Protein AF-A0A2M7R9B0-F1 (afdb_monomer_lite)

Sequence (93 aa):
MKKIIFLTISLIIITILIFVFLPKKQNPKIIEIQKPPIVDHFACGDYCPNPREQYMVKIYEGITDEAECQKIGGTPYSYRGWVEVHICLAEQK

Structure (mmCIF, N/CA/C/O backbone):
data_AF-A0A2M7R9B0-F1
#
_entry.id   AF-A0A2M7R9B0-F1
#
loop_
_atom_site.group_PDB
_atom_site.id
_atom_site.type_symbol
_atom_site.label_atom_id
_atom_site.label_alt_id
_atom_site.label_comp_id
_atom_site.label_asym_id
_atom_site.label_entity_id
_atom_site.label_seq_id
_atom_site.pdbx_PDB_ins_code
_atom_site.Cartn_x
_atom_site.Cartn_y
_atom_site.Cartn_z
_atom_site.occupancy
_atom_site.B_iso_or_equiv
_atom_site.auth_seq_id
_atom_site.auth_comp_id
_atom_site.auth_asym_id
_atom_site.auth_atom_id
_atom_site.pdbx_PDB_model_num
ATOM 1 N N . MET A 1 1 ? -40.553 17.425 66.356 1.00 57.59 1 MET A N 1
ATOM 2 C CA . MET A 1 1 ? -40.515 16.116 65.660 1.00 57.59 1 MET A CA 1
ATOM 3 C C . MET A 1 1 ? -40.880 16.203 64.171 1.00 57.59 1 MET A C 1
ATOM 5 O O . MET A 1 1 ? -40.056 15.800 63.365 1.00 57.59 1 MET A O 1
ATOM 9 N N . LYS A 1 2 ? -42.008 16.812 63.757 1.00 59.56 2 LYS A N 1
ATOM 10 C CA . LYS A 1 2 ? -42.397 16.942 62.325 1.00 59.56 2 LYS A CA 1
ATOM 11 C C . LYS A 1 2 ? -41.371 17.640 61.400 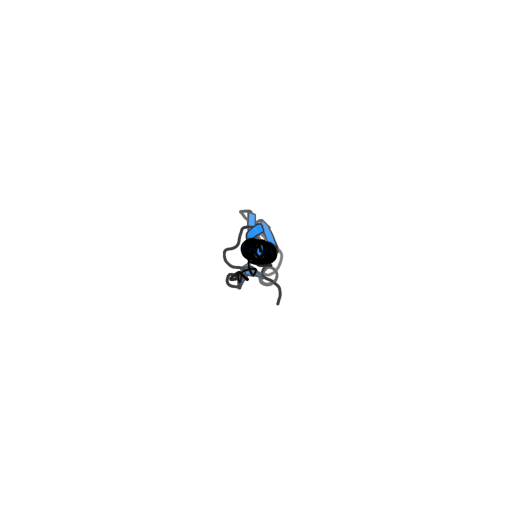1.00 59.56 2 LYS A C 1
ATOM 13 O O . LYS A 1 2 ? -41.237 17.243 60.251 1.00 59.56 2 LYS A O 1
ATOM 18 N N . LYS A 1 3 ? -40.614 18.633 61.893 1.00 64.38 3 LYS A N 1
ATOM 19 C CA . LYS A 1 3 ? -39.578 19.341 61.105 1.00 64.38 3 LYS A CA 1
ATOM 20 C C . LYS A 1 3 ? -38.371 18.464 60.731 1.00 64.38 3 LYS A C 1
ATOM 22 O O . LYS A 1 3 ? -37.790 18.664 59.675 1.00 64.38 3 LYS A O 1
ATOM 27 N N . ILE A 1 4 ? -38.022 17.485 61.571 1.00 68.56 4 ILE A N 1
ATOM 28 C CA . ILE A 1 4 ? -36.871 16.594 61.341 1.00 68.56 4 ILE A CA 1
ATOM 29 C C . ILE A 1 4 ? -37.191 15.603 60.213 1.00 68.56 4 ILE A C 1
ATOM 31 O O . ILE A 1 4 ? -36.354 15.355 59.358 1.00 68.56 4 ILE A O 1
ATOM 35 N N . ILE A 1 5 ? -38.437 15.121 60.161 1.00 70.75 5 ILE A N 1
ATOM 36 C CA . ILE A 1 5 ? -38.924 14.194 59.127 1.00 70.75 5 ILE A CA 1
ATOM 37 C C . ILE A 1 5 ? -38.942 14.863 57.741 1.00 70.75 5 ILE A C 1
ATOM 39 O O . ILE A 1 5 ? -38.600 14.241 56.744 1.00 70.75 5 ILE A O 1
ATOM 43 N N . PHE A 1 6 ? -39.290 16.150 57.663 1.00 72.19 6 PHE A N 1
ATOM 44 C CA . PHE A 1 6 ? -39.272 16.884 56.391 1.00 72.19 6 PHE A CA 1
ATOM 45 C C . PHE A 1 6 ? -37.852 17.092 55.841 1.00 72.19 6 PHE A C 1
ATOM 47 O O . PHE A 1 6 ? -37.635 17.009 54.633 1.00 72.19 6 PHE A O 1
ATOM 54 N N . LEU A 1 7 ? -36.880 17.327 56.727 1.00 75.75 7 LEU A N 1
ATOM 55 C CA . LEU A 1 7 ? -35.474 17.498 56.354 1.00 75.75 7 LEU A CA 1
ATOM 56 C C . LEU A 1 7 ? -34.859 16.203 55.809 1.00 75.75 7 LEU A C 1
ATOM 58 O O . LEU A 1 7 ? -34.123 16.252 54.826 1.00 75.75 7 LEU A O 1
ATOM 62 N N . THR A 1 8 ? -35.190 15.048 56.392 1.00 77.94 8 THR A N 1
ATOM 63 C CA . THR A 1 8 ? -34.660 13.759 55.924 1.00 77.94 8 THR A CA 1
ATOM 64 C C . THR A 1 8 ? -35.235 13.355 54.569 1.00 77.94 8 THR A C 1
ATOM 66 O O . THR A 1 8 ? -34.484 12.906 53.708 1.00 77.94 8 THR A O 1
ATOM 69 N N . ILE A 1 9 ? -36.533 13.577 54.334 1.00 82.12 9 ILE A N 1
ATOM 70 C CA . ILE A 1 9 ? -37.176 13.268 53.045 1.00 82.12 9 ILE A CA 1
ATOM 71 C C . ILE A 1 9 ? -36.581 14.122 51.916 1.00 82.12 9 ILE A C 1
ATOM 73 O O . ILE A 1 9 ? -36.283 13.600 50.844 1.00 82.12 9 ILE A O 1
ATOM 77 N N . SER A 1 10 ? -36.342 15.413 52.169 1.00 79.88 10 SER A N 1
ATOM 78 C CA . SER A 1 10 ? -35.730 16.313 51.183 1.00 79.88 10 SER A CA 1
ATOM 79 C C . SER A 1 10 ? -34.310 15.873 50.801 1.00 79.88 10 SER A C 1
ATOM 81 O O . SER A 1 10 ? -33.964 15.830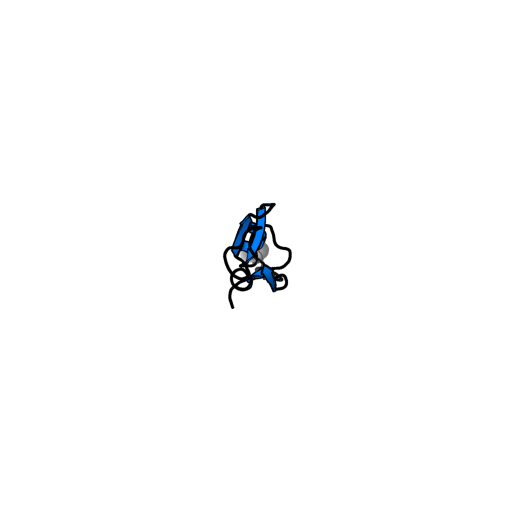 49.621 1.00 79.88 10 SER A O 1
ATOM 83 N N . LEU A 1 11 ? -33.506 15.448 51.784 1.00 84.38 11 LEU A N 1
ATOM 84 C CA . LEU A 1 11 ? -32.141 14.971 51.545 1.00 84.38 11 LEU A CA 1
ATOM 85 C C . LEU A 1 11 ? -32.111 13.691 50.688 1.00 84.38 11 LEU A C 1
ATOM 87 O O . LEU A 1 11 ? -31.264 13.562 49.808 1.00 84.38 11 LEU A O 1
ATOM 91 N N . ILE A 1 12 ? -33.056 12.773 50.918 1.00 86.12 12 ILE A N 1
ATOM 92 C CA . ILE A 1 12 ? -33.175 11.512 50.167 1.00 86.12 12 ILE A CA 1
ATOM 93 C C . ILE A 1 12 ? -33.578 11.770 48.708 1.00 86.12 12 ILE A C 1
ATOM 95 O O . ILE A 1 12 ? -33.079 11.117 47.795 1.00 86.12 12 ILE A O 1
ATOM 99 N N . ILE A 1 13 ? -34.455 12.742 48.458 1.00 86.06 13 ILE A N 1
ATOM 100 C CA . ILE A 1 13 ? -34.872 13.086 47.091 1.00 86.06 13 ILE A CA 1
ATOM 101 C C . ILE A 1 13 ? -33.692 13.659 46.296 1.00 86.06 13 ILE A C 1
ATOM 103 O O . ILE A 1 13 ? -33.490 13.287 45.139 1.00 86.06 13 ILE A O 1
ATOM 107 N N . ILE A 1 14 ? -32.880 14.513 46.925 1.00 84.19 14 ILE A N 1
ATOM 108 C CA . ILE A 1 14 ? -31.703 15.119 46.288 1.00 84.19 14 ILE A CA 1
ATOM 109 C C . ILE A 1 14 ? -30.665 14.047 45.929 1.00 84.19 14 ILE A C 1
ATOM 111 O O . ILE A 1 14 ? -30.115 14.076 44.828 1.00 84.19 14 ILE A O 1
ATOM 115 N N . THR A 1 15 ? -30.422 13.068 46.806 1.00 82.19 15 THR A N 1
ATOM 116 C CA . THR A 1 15 ? -29.454 11.996 46.519 1.00 82.19 15 THR A CA 1
ATOM 117 C C . THR A 1 15 ? -29.914 11.072 45.394 1.00 82.19 15 THR A C 1
ATOM 119 O O . THR A 1 15 ? -29.092 10.693 44.559 1.00 82.19 15 THR A O 1
ATOM 122 N N . ILE A 1 16 ? -31.212 10.765 45.303 1.00 83.94 16 ILE A N 1
ATOM 123 C CA . ILE A 1 16 ? -31.769 9.962 44.201 1.00 83.94 16 ILE A CA 1
ATOM 124 C C . ILE A 1 16 ? -31.641 10.707 42.864 1.00 83.94 16 ILE A C 1
ATOM 126 O O . ILE A 1 16 ? -31.222 10.114 41.870 1.00 83.94 16 ILE A O 1
ATOM 130 N N . LEU A 1 17 ? -31.942 12.010 42.838 1.00 81.69 17 LEU A N 1
ATOM 131 C CA . LEU A 1 17 ? -31.815 12.844 41.637 1.00 81.69 17 LEU A CA 1
ATOM 132 C C . LEU A 1 17 ? -30.381 12.874 41.098 1.00 81.69 17 LEU A C 1
ATOM 134 O O . LEU A 1 17 ? -30.181 12.723 39.894 1.00 81.69 17 LEU A O 1
ATOM 138 N N . ILE A 1 18 ? -29.387 13.000 41.981 1.00 79.12 18 ILE A N 1
ATOM 139 C CA . ILE A 1 18 ? -27.967 12.971 41.599 1.00 79.12 18 ILE A CA 1
ATOM 140 C C . ILE A 1 18 ? -27.591 11.608 41.004 1.00 79.12 18 ILE A C 1
ATOM 142 O O . ILE A 1 18 ? -26.889 11.550 39.997 1.00 79.12 18 ILE A O 1
ATOM 146 N N . PHE A 1 19 ? -28.081 10.511 41.590 1.00 73.94 19 PHE A N 1
ATOM 147 C CA . PHE A 1 19 ? -27.767 9.160 41.123 1.00 73.94 19 PHE A CA 1
ATOM 148 C C . PHE A 1 19 ? -28.349 8.861 39.734 1.00 73.94 19 PHE A C 1
ATOM 150 O O . PHE A 1 19 ? -27.695 8.204 38.926 1.00 73.94 19 PHE A O 1
ATOM 157 N N . VAL A 1 20 ? -29.553 9.366 39.440 1.00 79.06 20 VAL A N 1
ATOM 158 C CA . VAL A 1 20 ? -30.204 9.212 38.125 1.00 79.06 20 VAL A CA 1
ATOM 159 C C . VAL A 1 20 ? -29.533 10.077 37.054 1.00 79.06 20 VAL A C 1
ATOM 161 O O . VAL A 1 20 ? -29.466 9.668 35.897 1.00 79.06 20 VAL A O 1
ATOM 164 N N . PHE A 1 21 ? -29.007 11.248 37.426 1.00 73.31 21 PHE A N 1
ATOM 165 C CA . PHE A 1 21 ? -28.357 12.171 36.490 1.00 73.31 21 PHE A CA 1
ATOM 166 C C . PHE A 1 21 ? -26.883 11.868 36.200 1.00 73.31 21 PHE A C 1
ATOM 168 O O . PHE A 1 21 ? -26.279 12.565 35.383 1.00 73.31 21 PHE A O 1
ATOM 175 N N . LEU A 1 22 ? -26.285 10.841 36.813 1.00 72.06 22 LEU A N 1
ATOM 176 C CA . LEU A 1 22 ? -24.928 10.434 36.456 1.00 72.06 22 LEU A CA 1
ATOM 177 C C . LEU A 1 22 ? -24.918 9.849 35.033 1.00 72.06 22 LEU A C 1
ATOM 179 O O . LEU A 1 22 ? -25.544 8.812 34.788 1.00 72.06 22 LEU A O 1
ATOM 183 N N . PRO A 1 23 ? -24.199 10.470 34.079 1.00 64.12 23 PRO A N 1
ATOM 184 C CA . PRO A 1 23 ? -24.105 9.942 32.732 1.00 64.12 23 PRO A CA 1
ATOM 185 C C . PRO A 1 23 ? -23.419 8.577 32.789 1.00 64.12 23 PRO A C 1
ATOM 187 O O . PRO A 1 23 ? -22.305 8.429 33.298 1.00 64.12 23 PRO A O 1
ATOM 190 N N . LYS A 1 24 ? -24.099 7.556 32.265 1.00 66.00 24 LYS A N 1
ATOM 191 C CA . LYS A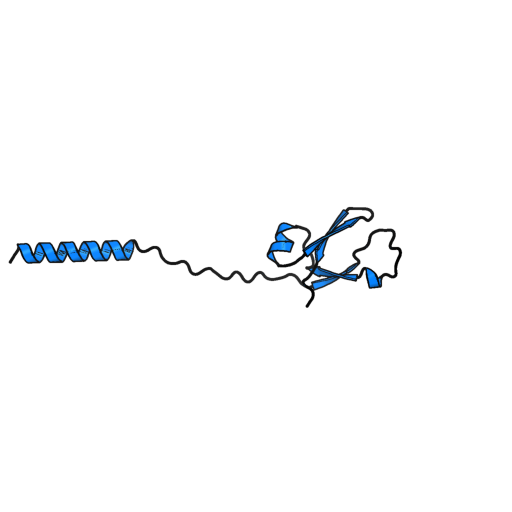 1 24 ? -23.558 6.204 32.142 1.00 66.00 24 LYS A CA 1
ATOM 192 C C . LYS A 1 24 ? -22.292 6.279 31.289 1.00 66.00 24 LYS A C 1
ATOM 194 O O . LYS A 1 24 ? -22.372 6.537 30.091 1.00 66.00 24 LYS A O 1
ATOM 199 N N . LYS A 1 25 ? -21.127 6.068 31.910 1.00 58.34 25 LYS A N 1
ATOM 200 C CA . LYS A 1 25 ? -19.825 6.021 31.234 1.00 58.34 25 LYS A CA 1
ATOM 201 C C . LYS A 1 25 ? -19.881 4.896 30.194 1.00 58.34 25 LYS A C 1
ATOM 203 O O . LYS A 1 25 ? -19.786 3.720 30.542 1.00 58.34 25 LYS A O 1
ATOM 208 N N . GLN A 1 26 ? -20.139 5.238 28.933 1.00 60.97 26 GLN A N 1
ATOM 209 C CA . GLN A 1 26 ? -20.095 4.272 27.843 1.00 60.97 26 GLN A CA 1
ATOM 210 C C . GLN A 1 26 ? -18.644 3.823 27.705 1.00 60.97 26 GLN A C 1
ATOM 212 O O . GLN A 1 26 ? -17.7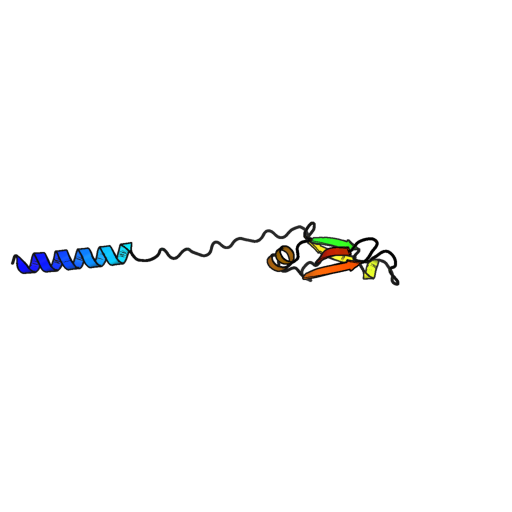59 4.618 27.399 1.00 60.97 26 GLN A O 1
ATOM 217 N N . ASN A 1 27 ? -18.400 2.552 28.013 1.00 63.66 27 ASN A N 1
ATOM 218 C CA . ASN A 1 27 ? -17.108 1.929 27.782 1.00 63.66 27 ASN A CA 1
ATOM 219 C C . ASN A 1 27 ? -16.854 1.965 26.266 1.00 63.66 27 ASN A C 1
ATOM 221 O O . ASN A 1 27 ? -17.748 1.535 25.526 1.00 63.66 27 ASN A O 1
ATOM 225 N N . PRO A 1 28 ? -15.718 2.501 25.784 1.00 62.78 28 PRO A N 1
ATOM 226 C CA . PRO A 1 28 ? -15.435 2.514 24.359 1.00 62.78 28 PRO A CA 1
ATOM 227 C C . PRO A 1 28 ? -15.458 1.071 23.859 1.00 62.78 28 PRO A C 1
ATOM 229 O O . PRO A 1 28 ? -14.691 0.221 24.311 1.00 62.78 28 PRO A O 1
ATOM 232 N N . LYS A 1 29 ? -16.403 0.780 22.964 1.00 58.53 29 LYS A N 1
ATOM 233 C CA . LYS A 1 29 ? -16.477 -0.503 22.276 1.00 58.53 29 LYS A CA 1
ATOM 234 C C . LYS A 1 29 ? -15.227 -0.572 21.404 1.00 58.53 29 LYS A C 1
ATOM 236 O O . LYS A 1 29 ? -15.130 0.176 20.436 1.00 58.53 29 LYS A O 1
ATOM 241 N N . ILE A 1 30 ? -14.260 -1.404 21.786 1.00 58.78 30 ILE A N 1
ATOM 242 C CA . ILE A 1 30 ? -13.086 -1.692 20.961 1.00 58.78 30 ILE A CA 1
ATOM 243 C C . ILE A 1 30 ? -13.630 -2.397 19.719 1.00 58.78 30 ILE A C 1
ATOM 245 O O . ILE A 1 30 ? -14.025 -3.559 19.770 1.00 58.78 30 ILE A O 1
ATOM 249 N N . ILE A 1 31 ? -13.781 -1.645 18.633 1.00 62.97 31 ILE A N 1
ATOM 250 C CA . ILE A 1 31 ? -14.072 -2.214 17.325 1.00 62.97 31 ILE A CA 1
ATOM 251 C C . ILE A 1 31 ? -12.729 -2.755 16.856 1.00 62.97 31 ILE A C 1
ATOM 253 O O . ILE A 1 31 ? -11.865 -1.985 16.445 1.00 62.97 31 ILE A O 1
ATOM 257 N N . GLU A 1 32 ? -12.522 -4.062 16.993 1.00 70.06 32 GLU A N 1
ATOM 258 C CA . GLU A 1 32 ? -11.413 -4.719 16.313 1.00 70.06 32 GLU A CA 1
ATOM 259 C C . GLU A 1 32 ? -11.646 -4.554 14.812 1.00 70.06 32 GLU A C 1
ATOM 261 O O . GLU A 1 32 ? -12.553 -5.148 14.228 1.00 70.06 32 GLU A O 1
ATOM 266 N N . ILE A 1 33 ? -10.875 -3.653 14.209 1.00 76.00 33 ILE A N 1
ATOM 267 C CA . ILE A 1 33 ? -10.882 -3.428 12.771 1.00 76.00 33 ILE A CA 1
ATOM 268 C C . ILE A 1 33 ? -10.330 -4.707 12.142 1.00 76.00 33 ILE A C 1
ATOM 270 O O . ILE A 1 33 ? -9.133 -4.982 12.236 1.00 76.00 33 ILE A O 1
ATOM 274 N N . GLN A 1 34 ? -11.205 -5.521 11.549 1.00 85.00 34 GLN A N 1
ATOM 275 C CA . GLN A 1 34 ? -10.777 -6.704 10.809 1.00 85.00 34 GLN A CA 1
ATOM 276 C C . GLN A 1 34 ? -9.988 -6.240 9.587 1.00 85.00 34 GLN A C 1
ATOM 278 O O . GLN A 1 34 ? -10.542 -5.621 8.681 1.00 85.00 34 GLN A O 1
ATOM 283 N N . LYS A 1 35 ? -8.679 -6.504 9.595 1.00 89.94 35 LYS A N 1
ATOM 284 C CA . LYS A 1 35 ? -7.805 -6.176 8.472 1.00 89.94 35 LYS A CA 1
ATOM 285 C C . LYS A 1 35 ? -8.049 -7.172 7.326 1.00 89.94 35 LYS A C 1
ATOM 287 O O . LYS A 1 35 ? -8.120 -8.373 7.602 1.00 89.94 35 LYS A O 1
ATOM 292 N N . PRO A 1 36 ? -8.150 -6.708 6.068 1.00 92.62 36 PRO A N 1
ATOM 293 C CA . PRO A 1 36 ? -8.188 -7.586 4.900 1.00 92.62 36 PRO A CA 1
ATOM 294 C C . PRO A 1 36 ? -6.926 -8.461 4.803 1.00 92.62 36 PRO A C 1
ATOM 296 O O . PRO A 1 36 ? -5.907 -8.149 5.433 1.00 92.62 36 PRO A O 1
ATOM 299 N N . PRO A 1 37 ? -6.952 -9.548 4.012 1.00 95.19 37 PRO A N 1
ATOM 300 C CA . PRO A 1 37 ? -5.765 -10.362 3.786 1.00 95.19 37 PRO A CA 1
ATOM 301 C C . PRO A 1 37 ? -4.655 -9.545 3.112 1.00 95.19 37 PRO A C 1
ATOM 303 O O . PRO A 1 37 ? -4.908 -8.656 2.297 1.00 95.19 37 PRO A O 1
ATOM 306 N N . ILE A 1 38 ? -3.409 -9.865 3.472 1.00 95.75 38 ILE A N 1
ATOM 307 C CA . ILE A 1 38 ? -2.221 -9.274 2.858 1.00 95.75 38 ILE A CA 1
ATOM 308 C C . ILE A 1 38 ? -1.806 -10.144 1.675 1.00 95.75 38 ILE A C 1
ATOM 310 O O . ILE A 1 38 ? -1.516 -11.329 1.856 1.00 95.75 38 ILE A O 1
ATOM 314 N N . VAL A 1 39 ? -1.733 -9.549 0.489 1.00 96.19 39 VAL A N 1
ATOM 315 C CA . VAL A 1 39 ? -1.358 -10.235 -0.754 1.00 96.19 39 VAL A CA 1
ATOM 316 C C . VAL A 1 39 ? -0.141 -9.576 -1.394 1.00 96.19 39 VAL A C 1
ATOM 318 O O . VAL A 1 39 ? 0.109 -8.383 -1.206 1.00 96.19 39 VAL A O 1
ATOM 321 N N . ASP A 1 40 ? 0.629 -10.364 -2.144 1.00 96.06 40 ASP A N 1
ATOM 322 C CA . ASP A 1 40 ? 1.721 -9.840 -2.959 1.00 96.06 40 ASP A CA 1
ATOM 323 C C . ASP A 1 40 ? 1.142 -9.203 -4.229 1.00 96.06 40 ASP A C 1
ATOM 325 O O . ASP A 1 40 ? 0.412 -9.838 -4.990 1.00 96.06 40 ASP A O 1
ATOM 329 N N . HIS A 1 41 ? 1.488 -7.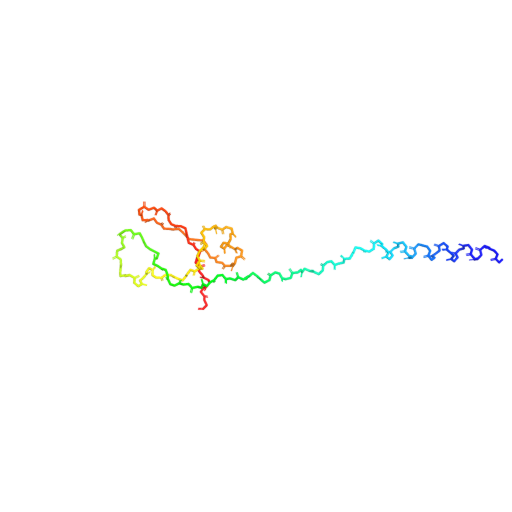943 -4.468 1.00 94.69 41 HIS A N 1
ATOM 330 C CA . HIS A 1 41 ? 0.995 -7.136 -5.576 1.00 94.69 41 HIS A CA 1
ATOM 331 C C . HIS A 1 41 ? 2.153 -6.552 -6.369 1.00 94.69 41 HIS A C 1
ATOM 333 O O . HIS A 1 41 ? 3.156 -6.117 -5.810 1.00 94.69 41 HIS A O 1
ATOM 339 N N . PHE A 1 42 ? 2.011 -6.521 -7.687 1.00 94.06 42 PHE A N 1
ATOM 340 C CA . PHE A 1 42 ? 3.000 -5.910 -8.564 1.00 94.06 42 PHE A CA 1
ATOM 341 C C . PHE A 1 42 ? 2.664 -4.427 -8.765 1.00 94.06 42 PHE A C 1
ATOM 343 O O . PHE A 1 42 ? 1.761 -4.090 -9.531 1.00 94.06 42 PHE A O 1
ATOM 350 N N . ALA A 1 43 ? 3.379 -3.542 -8.066 1.00 93.31 43 ALA A N 1
ATOM 351 C CA . ALA A 1 43 ? 3.166 -2.096 -8.098 1.00 93.31 43 ALA A CA 1
ATOM 352 C C . ALA A 1 43 ? 4.117 -1.411 -9.087 1.00 93.31 43 ALA A C 1
ATOM 354 O O . ALA A 1 43 ? 5.047 -0.698 -8.709 1.00 93.31 43 ALA A O 1
ATOM 355 N N . CYS A 1 44 ? 3.888 -1.643 -10.374 1.00 92.19 44 CYS A N 1
ATOM 356 C CA . CYS A 1 44 ? 4.568 -0.916 -11.434 1.00 92.19 44 CYS A CA 1
ATOM 357 C C . CYS A 1 44 ? 3.651 -0.754 -12.654 1.00 92.19 44 CYS A C 1
ATOM 359 O O . CYS A 1 44 ? 2.733 -1.549 -12.857 1.00 92.19 44 CYS A O 1
ATOM 361 N N . GLY A 1 45 ? 3.864 0.322 -13.415 1.00 86.31 45 GLY A N 1
ATOM 362 C CA . GLY A 1 45 ? 3.126 0.620 -14.644 1.00 86.31 45 GLY A CA 1
ATOM 363 C C . GLY A 1 45 ? 3.586 -0.217 -15.843 1.00 86.31 45 GLY A C 1
ATOM 364 O O . GLY A 1 45 ? 4.158 -1.292 -15.690 1.00 86.31 45 GLY A O 1
ATOM 365 N N . ASP A 1 46 ? 3.363 0.299 -17.052 1.00 82.62 46 ASP A N 1
ATOM 366 C CA . ASP A 1 46 ? 3.612 -0.449 -18.300 1.00 82.62 46 ASP A CA 1
ATOM 367 C C . ASP A 1 46 ? 5.093 -0.595 -18.649 1.00 82.62 46 ASP A C 1
ATOM 369 O O . ASP A 1 46 ? 5.494 -1.550 -19.311 1.00 82.62 46 ASP A O 1
ATOM 373 N N . TYR A 1 47 ? 5.911 0.350 -18.185 1.00 86.00 47 TYR A N 1
ATOM 374 C CA . TYR A 1 47 ? 7.353 0.366 -18.392 1.00 86.00 47 TYR A CA 1
ATOM 375 C C . TYR A 1 47 ? 8.080 0.351 -17.048 1.00 86.00 47 TYR A C 1
ATOM 377 O O . TYR A 1 47 ? 8.276 1.386 -16.411 1.00 86.00 47 TYR A O 1
ATOM 385 N N . CYS A 1 48 ? 8.502 -0.846 -16.642 1.00 88.88 48 CYS A N 1
ATOM 386 C CA . CYS A 1 48 ? 9.289 -1.085 -15.436 1.00 88.88 48 CYS A CA 1
ATOM 387 C C . CYS A 1 48 ? 10.766 -1.255 -15.815 1.00 88.88 48 CYS A C 1
ATOM 389 O O . CYS A 1 48 ? 11.097 -2.233 -16.485 1.00 88.88 48 CYS A O 1
ATOM 391 N N . PRO A 1 49 ? 11.663 -0.325 -15.437 1.00 91.12 49 PRO A N 1
ATOM 392 C CA . PRO A 1 49 ? 13.069 -0.392 -15.839 1.00 91.12 49 PRO A CA 1
ATOM 393 C C . PRO A 1 49 ? 13.850 -1.542 -15.188 1.00 91.12 49 PRO A C 1
ATOM 395 O O . PRO A 1 49 ? 14.878 -1.951 -15.722 1.00 91.12 49 PRO A O 1
ATOM 398 N N . ASN A 1 50 ? 13.381 -2.058 -14.049 1.00 93.88 50 ASN A N 1
ATOM 399 C CA . ASN A 1 50 ? 14.065 -3.096 -13.280 1.00 93.88 50 ASN A CA 1
ATOM 400 C C . ASN A 1 50 ? 13.324 -4.449 -13.330 1.00 93.88 50 ASN A C 1
ATOM 402 O O . ASN A 1 50 ? 12.192 -4.526 -13.816 1.00 93.88 50 ASN A O 1
ATOM 406 N N . PRO A 1 51 ? 13.934 -5.530 -12.805 1.00 93.44 51 PRO A N 1
ATOM 407 C CA . PRO A 1 51 ? 13.264 -6.817 -12.651 1.00 93.44 51 PRO A CA 1
ATOM 408 C C . PRO A 1 51 ? 11.999 -6.741 -11.787 1.00 93.44 51 PRO A C 1
ATOM 410 O O . PRO A 1 51 ? 11.881 -5.902 -10.889 1.00 93.44 51 PRO A O 1
ATOM 413 N N . ARG A 1 52 ? 11.065 -7.663 -12.048 1.00 91.25 52 ARG A N 1
ATOM 414 C CA . ARG A 1 52 ? 9.727 -7.714 -11.439 1.00 91.25 52 ARG A CA 1
ATOM 415 C C . ARG A 1 52 ? 9.774 -7.692 -9.912 1.00 91.25 52 ARG A C 1
ATOM 417 O O . ARG A 1 52 ? 8.934 -7.060 -9.276 1.00 91.25 52 ARG A O 1
ATOM 424 N N . GLU A 1 53 ? 10.754 -8.375 -9.341 1.00 93.12 53 GLU A N 1
ATOM 425 C CA . GLU A 1 53 ? 10.918 -8.605 -7.908 1.00 93.12 53 GLU A CA 1
ATOM 426 C C . GLU A 1 53 ? 11.093 -7.297 -7.129 1.00 93.12 53 GLU A C 1
ATOM 428 O O . GLU A 1 53 ? 10.688 -7.220 -5.974 1.00 93.12 53 GLU A O 1
ATOM 433 N N . GLN A 1 54 ? 11.632 -6.249 -7.765 1.00 93.69 54 GLN A N 1
ATOM 434 C CA . GLN A 1 54 ? 11.833 -4.940 -7.133 1.00 93.69 54 GLN A CA 1
ATOM 435 C C . GLN A 1 54 ? 10.540 -4.126 -6.981 1.00 93.69 54 GLN A C 1
ATOM 437 O O . GLN A 1 54 ? 10.536 -3.118 -6.278 1.00 93.69 54 GLN A O 1
ATOM 442 N N . TYR A 1 55 ? 9.454 -4.556 -7.627 1.00 93.44 55 TYR A N 1
ATOM 443 C CA . TYR A 1 55 ? 8.148 -3.889 -7.600 1.00 93.44 55 TYR A CA 1
ATOM 444 C C . TYR A 1 55 ? 7.067 -4.720 -6.908 1.00 93.44 55 TYR A C 1
ATOM 446 O O . TYR A 1 55 ? 5.899 -4.330 -6.893 1.00 93.44 55 TYR A O 1
ATOM 454 N N . MET A 1 56 ? 7.428 -5.884 -6.366 1.00 94.62 56 MET A N 1
ATOM 455 C CA . MET A 1 56 ? 6.512 -6.680 -5.563 1.00 94.62 56 MET A CA 1
ATOM 456 C C . MET A 1 56 ? 6.362 -6.018 -4.193 1.00 94.62 56 MET A C 1
ATOM 458 O O . MET A 1 56 ? 7.319 -5.916 -3.428 1.00 94.62 56 MET A O 1
ATOM 462 N N . VAL A 1 57 ? 5.154 -5.567 -3.885 1.00 94.88 57 VAL A N 1
ATOM 463 C CA . VAL A 1 57 ? 4.787 -4.959 -2.605 1.00 94.88 57 VAL A CA 1
ATOM 464 C C . VAL A 1 57 ? 3.705 -5.793 -1.935 1.00 94.88 57 VAL A C 1
ATOM 466 O O . VAL A 1 57 ? 2.947 -6.493 -2.599 1.00 94.88 57 VAL A O 1
ATOM 469 N N . LYS A 1 58 ? 3.607 -5.709 -0.611 1.00 96.56 58 LYS A N 1
ATOM 470 C CA . LYS A 1 58 ? 2.503 -6.313 0.137 1.00 96.56 58 LYS A CA 1
ATOM 471 C C . LYS A 1 58 ? 1.392 -5.288 0.314 1.00 96.56 58 LYS A C 1
ATOM 473 O O . LYS A 1 58 ? 1.665 -4.181 0.780 1.00 96.56 58 LYS A O 1
ATOM 478 N N . ILE A 1 59 ? 0.162 -5.644 -0.040 1.00 97.06 59 ILE A N 1
ATOM 479 C CA . ILE A 1 59 ? -1.009 -4.761 0.076 1.00 97.06 59 ILE A CA 1
ATOM 480 C C . ILE A 1 59 ? -2.124 -5.424 0.870 1.00 97.06 59 ILE A C 1
ATOM 482 O O . ILE A 1 59 ? -2.193 -6.651 0.919 1.00 97.06 59 ILE A O 1
ATOM 486 N N . TYR A 1 60 ? -3.022 -4.622 1.434 1.00 96.88 60 TYR A N 1
ATOM 487 C CA . TYR A 1 60 ? -4.327 -5.110 1.874 1.00 96.88 60 TYR A CA 1
ATOM 488 C C . TYR A 1 60 ? -5.241 -5.287 0.656 1.00 96.88 60 TYR A C 1
ATOM 490 O O . TYR A 1 60 ? -5.488 -4.333 -0.086 1.00 96.88 60 TYR A O 1
ATOM 498 N N . GLU A 1 61 ? -5.722 -6.510 0.437 1.00 96.31 61 GLU A N 1
ATOM 499 C CA . GLU A 1 61 ? -6.549 -6.849 -0.723 1.00 96.31 61 GLU A CA 1
ATOM 500 C C . GLU A 1 61 ? -7.854 -6.033 -0.748 1.00 96.31 61 GLU A C 1
ATOM 502 O O . GLU A 1 61 ? -8.577 -5.958 0.245 1.00 96.31 61 GLU A O 1
ATOM 507 N N . GLY A 1 62 ? -8.160 -5.424 -1.898 1.00 95.25 62 GLY A N 1
ATOM 508 C CA . GLY A 1 62 ? -9.432 -4.736 -2.150 1.00 95.25 62 GLY A CA 1
ATOM 509 C C . GLY A 1 62 ? -9.555 -3.303 -1.619 1.00 95.25 62 GLY A C 1
ATOM 510 O O . GLY A 1 62 ? -10.561 -2.659 -1.906 1.00 95.25 62 GLY A O 1
ATOM 511 N N . ILE A 1 63 ? -8.559 -2.772 -0.901 1.00 96.00 63 ILE A N 1
ATOM 512 C CA . ILE A 1 63 ? -8.612 -1.405 -0.357 1.00 96.00 63 ILE A CA 1
ATOM 513 C C . ILE A 1 63 ? -8.000 -0.404 -1.338 1.00 96.00 63 ILE A C 1
ATOM 515 O O . ILE A 1 63 ? -6.781 -0.366 -1.529 1.00 96.00 63 ILE A O 1
ATOM 519 N N . THR A 1 64 ? -8.852 0.438 -1.922 1.00 96.00 64 THR A N 1
ATOM 520 C CA . THR A 1 64 ? -8.451 1.517 -2.844 1.00 96.00 64 THR A CA 1
ATOM 521 C C . THR A 1 64 ? -8.718 2.917 -2.290 1.00 96.00 64 THR A C 1
ATOM 523 O O . THR A 1 64 ? -8.200 3.888 -2.832 1.00 96.00 64 THR A O 1
ATOM 526 N N . ASP A 1 65 ? -9.537 3.038 -1.241 1.00 97.00 65 ASP A N 1
ATOM 527 C CA . ASP A 1 65 ? -9.845 4.314 -0.593 1.00 97.00 65 ASP A CA 1
ATOM 528 C C . ASP A 1 65 ? -8.740 4.719 0.393 1.00 97.00 65 ASP A C 1
ATOM 530 O O . ASP A 1 65 ? -8.277 3.924 1.217 1.00 97.00 65 ASP A O 1
ATOM 534 N N . GLU A 1 66 ? -8.329 5.984 0.324 1.00 96.88 66 GLU A N 1
ATOM 535 C CA . GLU A 1 66 ? -7.258 6.521 1.160 1.00 96.88 66 GLU A CA 1
ATOM 536 C C . GLU A 1 66 ? -7.631 6.506 2.650 1.00 96.88 66 GLU A C 1
ATOM 538 O O . GLU A 1 66 ? -6.821 6.115 3.498 1.00 96.88 66 GLU A O 1
ATOM 543 N N . ALA A 1 67 ? -8.866 6.892 2.983 1.00 95.75 67 ALA A N 1
ATOM 544 C CA . ALA A 1 67 ? -9.306 6.987 4.368 1.00 95.75 67 ALA A CA 1
ATOM 545 C C . ALA A 1 67 ? -9.486 5.598 4.996 1.00 95.75 67 ALA A C 1
ATOM 547 O O . ALA A 1 67 ? -9.167 5.405 6.171 1.00 95.75 67 ALA A O 1
ATOM 548 N N . GLU A 1 68 ? -9.983 4.621 4.239 1.00 94.69 68 GLU A N 1
ATOM 549 C CA . GLU A 1 68 ? -10.042 3.222 4.665 1.00 94.69 68 GLU A CA 1
ATOM 550 C C . GLU A 1 68 ? -8.643 2.649 4.905 1.00 94.69 68 GLU A C 1
ATOM 552 O O . GLU A 1 68 ? -8.399 2.058 5.960 1.00 94.69 68 GLU A O 1
ATOM 557 N N . CYS A 1 69 ? -7.703 2.915 3.997 1.00 95.69 69 CYS A N 1
ATOM 558 C CA . CYS A 1 69 ? -6.321 2.473 4.137 1.00 95.69 69 CYS A CA 1
ATOM 559 C C . CYS A 1 69 ? -5.663 2.998 5.424 1.00 95.69 69 CYS A C 1
ATOM 561 O O . CYS A 1 69 ? -5.051 2.239 6.180 1.00 95.69 69 CYS A O 1
ATOM 563 N N . GLN A 1 70 ? -5.84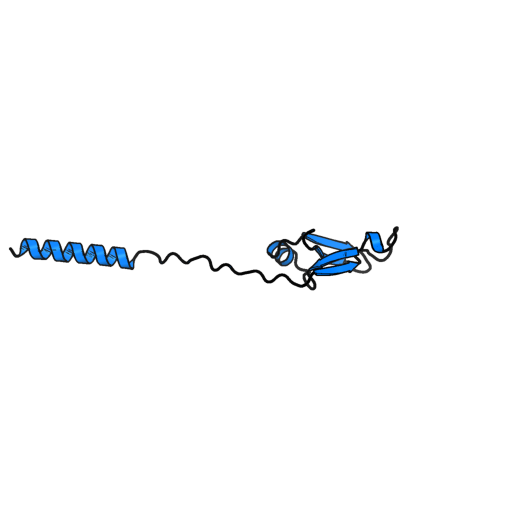9 4.284 5.728 1.00 94.81 70 GLN A N 1
ATOM 564 C CA . GLN A 1 70 ? -5.313 4.893 6.948 1.00 94.81 70 GLN A CA 1
ATOM 565 C C . GLN A 1 70 ? -5.969 4.329 8.219 1.00 94.81 70 GLN A C 1
ATOM 567 O O . GLN A 1 70 ? -5.278 4.092 9.212 1.00 94.81 70 GLN A O 1
ATOM 572 N N . LYS A 1 71 ? -7.284 4.057 8.205 1.00 93.12 71 LYS A N 1
ATOM 573 C CA . LYS A 1 71 ? -8.004 3.479 9.361 1.00 93.12 71 LYS A CA 1
ATOM 574 C C . LYS A 1 71 ? -7.468 2.108 9.767 1.00 93.12 71 LYS A C 1
ATOM 576 O O . LYS A 1 71 ? -7.460 1.797 10.956 1.00 93.12 71 LYS A O 1
ATOM 581 N N . ILE A 1 72 ? -7.034 1.297 8.802 1.00 92.44 72 ILE A N 1
ATOM 582 C CA . ILE A 1 72 ? -6.489 -0.046 9.057 1.00 92.44 72 ILE A CA 1
ATOM 583 C C . ILE A 1 72 ? -4.973 -0.043 9.339 1.00 92.44 72 ILE A C 1
ATOM 585 O O . ILE A 1 72 ? -4.382 -1.106 9.552 1.00 92.44 72 ILE A O 1
ATOM 589 N N . GLY A 1 73 ? -4.345 1.139 9.367 1.00 91.88 73 GLY A N 1
ATOM 590 C CA . GLY A 1 73 ? -2.907 1.317 9.589 1.00 91.88 73 GLY A CA 1
ATOM 591 C C . GLY A 1 73 ? -2.039 1.032 8.360 1.00 91.88 73 GLY A C 1
ATOM 592 O O . GLY A 1 73 ? -0.843 0.795 8.508 1.00 91.88 73 GLY A O 1
ATOM 593 N N . GLY A 1 74 ? -2.625 1.002 7.162 1.00 94.50 74 GLY A N 1
ATOM 594 C CA . GLY A 1 74 ? -1.884 0.896 5.908 1.00 94.50 74 GLY A CA 1
ATOM 595 C C . GLY A 1 74 ? -1.345 2.241 5.421 1.00 94.50 74 GLY A C 1
ATOM 596 O O . GLY A 1 74 ? -1.626 3.295 5.994 1.00 94.50 74 GLY A O 1
ATOM 597 N N . THR A 1 75 ? -0.559 2.204 4.343 1.00 97.00 75 THR A N 1
ATOM 598 C CA . THR A 1 75 ? -0.049 3.410 3.669 1.00 97.00 75 THR A CA 1
ATOM 599 C C . THR A 1 75 ? -0.652 3.532 2.266 1.00 97.00 75 THR A C 1
ATOM 601 O O . THR A 1 75 ? -0.414 2.654 1.434 1.00 97.00 75 THR A O 1
ATOM 604 N N . PRO A 1 76 ? -1.428 4.593 1.979 1.00 97.06 76 PRO A N 1
ATOM 605 C CA . PRO A 1 76 ? -1.958 4.845 0.644 1.00 97.06 76 PRO A CA 1
ATOM 606 C C . PRO A 1 76 ? -0.822 5.014 -0.364 1.00 97.06 76 PRO A C 1
ATOM 608 O O . PRO A 1 76 ? 0.150 5.725 -0.101 1.00 97.06 76 PRO A O 1
ATOM 611 N N . TYR A 1 77 ? -0.940 4.371 -1.519 1.00 96.12 77 TYR A N 1
ATOM 612 C CA . TYR A 1 77 ? 0.042 4.479 -2.587 1.00 96.12 77 TYR A CA 1
ATOM 613 C C . TYR A 1 77 ? -0.653 4.463 -3.942 1.00 96.12 77 TYR A C 1
ATOM 615 O O . TYR A 1 77 ? -1.612 3.719 -4.152 1.00 96.12 77 TYR A O 1
ATOM 623 N N . SER A 1 78 ? -0.152 5.269 -4.873 1.00 95.62 78 SER A N 1
ATOM 624 C CA . SER A 1 78 ? -0.602 5.246 -6.256 1.00 95.62 78 SER A CA 1
ATOM 625 C C . SER A 1 78 ? 0.569 5.134 -7.215 1.00 95.62 78 SER A C 1
ATOM 627 O O . SER A 1 78 ? 1.671 5.628 -6.970 1.00 95.62 78 SER A O 1
ATOM 629 N N . TYR A 1 79 ? 0.321 4.451 -8.324 1.00 92.94 79 TYR A N 1
ATOM 630 C CA . TYR A 1 79 ? 1.250 4.366 -9.438 1.00 92.94 79 TYR A CA 1
ATOM 631 C C . TYR A 1 79 ? 0.483 4.463 -10.752 1.00 92.94 79 TYR A C 1
ATOM 633 O O . TYR A 1 79 ? -0.726 4.226 -10.817 1.00 92.94 79 TYR A O 1
ATOM 641 N N . ARG A 1 80 ? 1.196 4.846 -11.812 1.00 90.75 80 ARG A N 1
ATOM 642 C CA . ARG A 1 80 ? 0.608 5.113 -13.124 1.00 90.75 80 ARG A CA 1
ATOM 643 C C . ARG A 1 80 ? 1.055 4.064 -14.137 1.00 90.75 80 ARG A C 1
ATOM 645 O O . ARG A 1 80 ? 2.245 3.969 -14.429 1.00 90.75 80 ARG A O 1
ATOM 652 N N . GLY A 1 81 ? 0.102 3.298 -14.660 1.00 84.81 81 GLY A N 1
ATOM 653 C CA . GLY A 1 81 ? 0.238 2.532 -15.905 1.00 84.81 81 GLY A CA 1
ATOM 654 C C . GLY A 1 81 ? -0.692 3.125 -16.964 1.00 84.81 81 GLY A C 1
ATOM 655 O O . GLY A 1 81 ? -0.817 4.350 -17.046 1.00 84.81 81 GLY A O 1
ATOM 656 N N . TRP A 1 82 ? -1.428 2.271 -17.681 1.00 84.12 82 TRP A N 1
ATOM 657 C CA . TRP A 1 82 ? -2.528 2.692 -18.562 1.00 84.12 82 TRP A CA 1
ATOM 658 C C . TRP A 1 82 ? -3.575 3.544 -17.839 1.00 84.12 82 TRP A C 1
ATOM 660 O O . TRP A 1 82 ? -4.160 4.455 -18.423 1.00 84.12 82 TRP A O 1
ATOM 670 N N . VAL A 1 83 ? -3.800 3.240 -16.561 1.00 91.25 83 VAL A N 1
ATOM 671 C CA . VAL A 1 83 ? -4.647 4.000 -15.641 1.00 91.25 83 VAL A CA 1
ATOM 672 C C . VAL A 1 83 ? -3.872 4.294 -14.358 1.00 91.25 83 VAL A C 1
ATOM 674 O O . VAL A 1 83 ? -2.858 3.653 -14.061 1.00 91.25 83 VAL A O 1
ATOM 677 N N . GLU A 1 84 ? -4.336 5.285 -13.602 1.00 93.75 84 GLU A N 1
ATOM 678 C CA . GLU A 1 84 ? -3.887 5.478 -12.226 1.00 93.75 84 GLU A CA 1
ATOM 679 C C . GLU A 1 84 ? -4.493 4.381 -11.349 1.00 93.75 84 GLU A C 1
ATOM 681 O O . GLU A 1 84 ? -5.699 4.130 -11.397 1.00 93.75 84 GLU A O 1
ATOM 686 N N . VAL A 1 85 ? -3.644 3.693 -10.589 1.00 94.81 85 VAL A N 1
ATOM 687 C CA . VAL A 1 85 ? -4.050 2.614 -9.690 1.00 94.81 85 VAL A CA 1
ATOM 688 C C . VAL A 1 85 ? -3.775 3.057 -8.263 1.00 94.81 85 VAL A C 1
ATOM 690 O O . VAL A 1 85 ? -2.650 3.436 -7.943 1.00 94.81 85 VAL A O 1
ATOM 693 N N . HIS A 1 86 ? -4.795 2.977 -7.412 1.00 96.94 86 HIS A N 1
ATOM 694 C CA . HIS A 1 86 ? -4.693 3.240 -5.980 1.00 96.94 86 HIS A CA 1
ATOM 695 C C . HIS A 1 86 ? -4.680 1.917 -5.219 1.00 96.94 86 HIS A C 1
ATOM 697 O O . HIS A 1 86 ? -5.542 1.064 -5.437 1.00 96.94 86 HIS A O 1
ATOM 703 N N . ILE A 1 87 ? -3.701 1.749 -4.336 1.00 96.94 87 ILE A N 1
ATOM 704 C CA . ILE A 1 87 ? -3.532 0.565 -3.491 1.00 96.94 87 ILE A CA 1
ATOM 705 C C . ILE A 1 87 ? -3.245 0.976 -2.046 1.00 96.94 87 ILE A C 1
ATOM 707 O O . ILE A 1 87 ? -2.772 2.082 -1.774 1.00 96.94 87 ILE A O 1
ATOM 711 N N . CYS A 1 88 ? -3.481 0.053 -1.118 1.00 97.56 88 CYS A N 1
ATOM 712 C CA . CYS A 1 88 ? -3.136 0.222 0.286 1.00 97.56 88 CYS A CA 1
ATOM 713 C C . CYS A 1 88 ? -1.967 -0.685 0.681 1.00 97.56 88 CYS A C 1
ATOM 715 O O . CYS A 1 88 ? -2.143 -1.896 0.827 1.00 97.56 88 CYS A O 1
ATOM 717 N N . LEU A 1 89 ? -0.776 -0.113 0.869 1.00 97.19 89 LEU A N 1
ATOM 718 C CA . LEU A 1 89 ? 0.406 -0.853 1.315 1.00 97.19 89 LEU A CA 1
ATOM 719 C C . LEU A 1 89 ? 0.192 -1.392 2.733 1.00 97.19 89 LEU A C 1
ATOM 721 O O . LEU A 1 89 ? -0.237 -0.662 3.633 1.00 97.19 89 LEU A O 1
ATOM 725 N N . ALA A 1 90 ? 0.512 -2.669 2.922 1.00 95.88 90 ALA A N 1
ATOM 726 C CA . ALA A 1 90 ? 0.445 -3.326 4.215 1.00 95.88 90 ALA A CA 1
ATOM 727 C C . ALA A 1 90 ? 1.613 -2.902 5.116 1.00 95.88 90 ALA A C 1
ATOM 729 O O . ALA A 1 90 ? 2.690 -2.533 4.646 1.00 95.88 90 ALA A O 1
ATOM 730 N N . GLU A 1 91 ? 1.400 -2.980 6.428 1.00 87.88 91 GLU A N 1
ATOM 731 C CA . GLU A 1 91 ? 2.446 -2.721 7.417 1.00 87.88 91 GLU A CA 1
ATOM 732 C C . GLU A 1 91 ? 3.620 -3.702 7.229 1.00 87.88 91 GLU A C 1
ATOM 734 O O . GLU A 1 91 ? 3.417 -4.913 7.118 1.00 87.88 91 GLU A O 1
ATOM 739 N N . GLN A 1 92 ? 4.853 -3.185 7.165 1.00 67.75 92 GLN A N 1
ATOM 740 C CA . GLN A 1 92 ? 6.053 -4.024 7.140 1.00 67.75 92 GLN A CA 1
ATOM 741 C C . GLN A 1 92 ? 6.236 -4.630 8.537 1.00 67.75 92 GLN A C 1
ATOM 743 O O . GLN A 1 92 ? 6.606 -3.922 9.473 1.00 67.75 92 GLN A O 1
ATOM 748 N N . LYS A 1 93 ? 5.909 -5.917 8.687 1.00 52.53 93 LYS A N 1
ATOM 749 C CA . LYS A 1 93 ? 6.257 -6.715 9.869 1.00 52.53 93 LYS A CA 1
ATOM 750 C C . LYS A 1 93 ? 7.635 -7.338 9.726 1.00 52.53 93 LYS A C 1
ATOM 752 O O . LYS A 1 93 ? 7.941 -7.809 8.608 1.00 52.53 93 LYS A O 1
#

pLDDT: mean 85.13, std 12.54, range [52.53, 97.56]

Radius of gyration: 29.49 Å; chains: 1; bounding box: 56×30×84 Å

Organism: NCBI:txid1974640

Secondary structure (DSSP, 8-state):
-HHHHHHHHHHHHHHHHHHHTS------------PPPEEEEE---S--SS-GGGGEEEEETT---HHHHHHTT-EEEEEESSSEEEEEEPP--

Foldseek 3Di:
DVVVVVVVVVVVVVVVVVVVPPPDPPDPDPPPPDFADWDWDQQAAPDDPDDSVVRTFIFRPPDQDCVSLVVNVWHWDWYDYVHIGITTGDDDD